Protein AF-A0A9C8ZVW0-F1 (afdb_monomer)

Nearest PDB structures (foldseek):
  2zvm-assembly1_A  TM=6.148E-01  e=1.085E+00  Homo sapiens
  9azz-assembly3_C  TM=5.557E-01  e=1.020E+00  Ehrlichia ruminantium str. Gardel
  6k3a-assembly1_E  TM=6.374E-01  e=2.282E+00  Homo sapiens
  7o1e-assembly1_A  TM=6.239E-01  e=2.427E+00  Thermochaetoides thermophila DSM 1495
  7bup-assembly1_B  TM=4.376E-01  e=1.479E+00  Candida albicans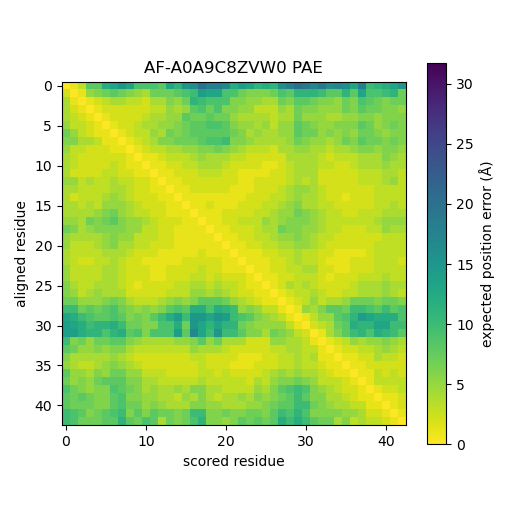 SC5314

Solvent-accessible surface area (backbone atoms only — not comparable to full-atom values): 2710 Å² total; per-residue (Å²): 134,54,72,48,76,57,99,88,41,41,26,47,50,46,78,39,82,91,75,68,27,35,39,34,37,45,56,92,55,103,54,91,49,74,48,73,16,84,42,88,90,64,100

Mean predicted aligned error: 4.47 Å

Foldseek 3Di:
DDWDADPNWIWDWDQDPVVCWIKTWTPDDPDTDIDTGNDPVRD

Sequence (43 aa):
MNMMEVNGYKAKIEYDPELDQFRGEILGLNGSADFYGKSPASL

Radius of gyration: 10.08 Å; Cα contacts (8 Å, |Δi|>4): 75; chains: 1; bounding box: 28×17×22 Å

Structure (mmCIF, N/CA/C/O backbone):
data_AF-A0A9C8ZVW0-F1
#
_entry.id   AF-A0A9C8ZVW0-F1
#
loop_
_atom_site.group_PDB
_atom_site.id
_atom_site.type_symbol
_atom_site.label_atom_id
_atom_site.label_alt_id
_atom_site.label_comp_id
_atom_site.label_asym_id
_atom_site.label_entity_id
_atom_site.label_seq_id
_atom_site.pdbx_PDB_ins_code
_atom_site.Cartn_x
_atom_site.C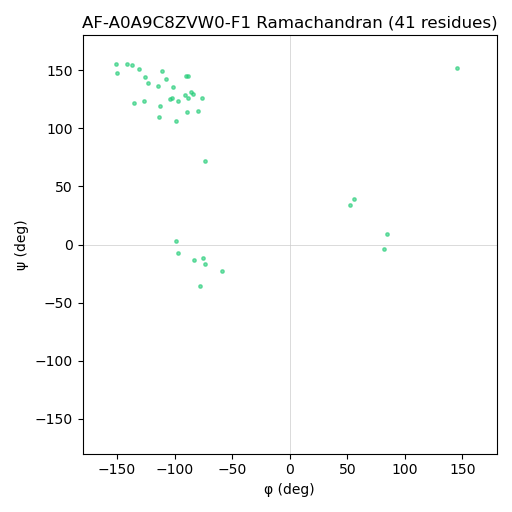artn_y
_atom_site.Cartn_z
_atom_site.occupancy
_atom_site.B_iso_or_equiv
_atom_site.auth_seq_id
_atom_site.auth_comp_id
_atom_site.auth_asym_id
_atom_site.auth_atom_id
_atom_site.pdbx_PDB_model_num
ATOM 1 N N . MET A 1 1 ? -7.725 8.701 -9.094 1.00 56.44 1 MET A N 1
ATOM 2 C CA . MET A 1 1 ? -7.541 8.319 -7.680 1.00 56.44 1 MET A CA 1
ATOM 3 C C . MET A 1 1 ? -8.024 6.887 -7.567 1.00 56.44 1 MET A C 1
ATOM 5 O O . MET A 1 1 ? -9.197 6.657 -7.832 1.00 56.44 1 MET A O 1
ATOM 9 N N . ASN A 1 2 ? -7.125 5.934 -7.321 1.00 77.56 2 ASN A N 1
ATOM 10 C CA . ASN A 1 2 ? -7.490 4.520 -7.234 1.00 77.56 2 ASN A CA 1
ATOM 11 C C . ASN A 1 2 ? -7.860 4.231 -5.778 1.00 77.56 2 ASN A C 1
ATOM 13 O O . ASN A 1 2 ? -7.022 4.379 -4.890 1.00 77.56 2 ASN A O 1
ATOM 17 N N . MET A 1 3 ? -9.129 3.915 -5.532 1.00 79.56 3 MET A N 1
ATOM 18 C CA . MET A 1 3 ? -9.646 3.599 -4.202 1.00 79.56 3 MET A CA 1
ATOM 19 C C . MET A 1 3 ? -10.095 2.147 -4.161 1.00 79.56 3 MET A C 1
ATOM 21 O O . MET A 1 3 ? -10.759 1.676 -5.083 1.00 79.56 3 MET A O 1
ATOM 25 N N . MET A 1 4 ? -9.743 1.473 -3.075 1.00 83.25 4 MET A N 1
ATOM 26 C CA . MET A 1 4 ? -10.221 0.140 -2.740 1.00 83.25 4 MET A CA 1
ATOM 27 C C . MET A 1 4 ? -11.206 0.245 -1.576 1.00 83.25 4 MET A C 1
ATOM 29 O O . MET A 1 4 ? -11.005 1.060 -0.677 1.00 83.25 4 MET A O 1
ATOM 33 N N . GLU A 1 5 ? -12.267 -0.559 -1.582 1.00 83.94 5 GLU A N 1
ATOM 34 C CA . GLU A 1 5 ? -13.205 -0.662 -0.463 1.00 83.94 5 GLU A CA 1
ATOM 35 C C . GLU A 1 5 ? -13.355 -2.127 -0.052 1.00 83.94 5 GLU A C 1
ATOM 37 O O 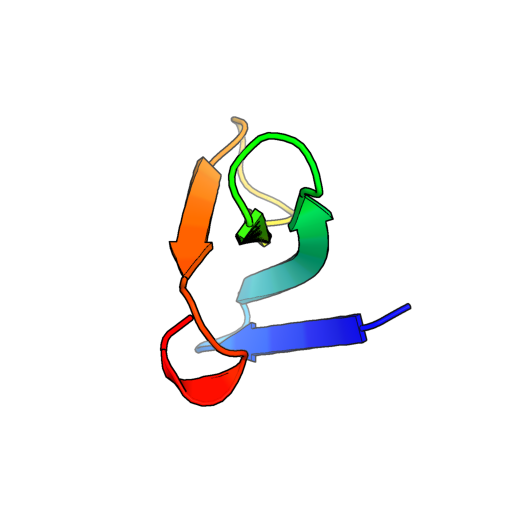. GLU A 1 5 ? -13.698 -2.973 -0.876 1.00 83.94 5 GLU A O 1
ATOM 42 N N . VAL A 1 6 ? -13.089 -2.428 1.220 1.00 79.56 6 VAL A N 1
ATOM 43 C CA . VAL A 1 6 ? -13.211 -3.776 1.791 1.00 79.56 6 VAL A CA 1
ATOM 44 C C . VAL A 1 6 ? -13.914 -3.668 3.136 1.00 79.56 6 VAL A C 1
ATOM 46 O O . VAL A 1 6 ? -13.443 -2.973 4.031 1.00 79.56 6 VAL A O 1
ATOM 49 N N . ASN A 1 7 ? -15.049 -4.353 3.296 1.00 81.44 7 ASN A N 1
ATOM 50 C CA . ASN A 1 7 ? -15.836 -4.355 4.539 1.00 81.44 7 ASN A CA 1
ATOM 51 C C . ASN A 1 7 ? -16.183 -2.943 5.067 1.00 81.44 7 ASN A C 1
ATOM 53 O O . ASN A 1 7 ? -16.224 -2.724 6.275 1.00 81.44 7 ASN A O 1
ATOM 57 N N . GLY A 1 8 ? -16.403 -1.975 4.169 1.00 83.38 8 GLY A N 1
ATOM 58 C CA . GLY A 1 8 ? -16.699 -0.578 4.516 1.00 83.38 8 GLY A CA 1
ATOM 59 C C . GLY A 1 8 ? -15.472 0.280 4.853 1.00 83.38 8 GLY A C 1
ATOM 60 O O . GLY A 1 8 ? -15.609 1.489 5.042 1.00 83.38 8 GLY A O 1
ATOM 61 N N . TYR A 1 9 ? -14.274 -0.307 4.879 1.00 83.00 9 TYR A N 1
ATOM 62 C CA . TYR A 1 9 ? -13.018 0.429 4.974 1.00 83.00 9 TYR A CA 1
ATOM 63 C C . TYR A 1 9 ? -12.562 0.844 3.587 1.00 83.00 9 TYR A C 1
ATOM 65 O O . TYR A 1 9 ? -12.514 0.026 2.669 1.00 83.00 9 TYR A O 1
ATOM 73 N N . LYS A 1 10 ? -12.199 2.117 3.441 1.00 88.88 10 LYS A N 1
ATOM 74 C CA . LYS A 1 10 ? -11.671 2.663 2.192 1.00 88.88 10 LYS A CA 1
ATOM 75 C C . LYS A 1 10 ? -10.167 2.781 2.296 1.00 88.88 10 LYS A C 1
ATOM 77 O O . LYS A 1 10 ? -9.675 3.285 3.299 1.00 88.88 10 LYS A O 1
ATOM 82 N N . ALA A 1 11 ? -9.458 2.373 1.257 1.00 90.56 11 ALA A N 1
ATOM 83 C CA . ALA A 1 11 ? -8.026 2.560 1.147 1.00 90.56 11 ALA A CA 1
ATOM 84 C C . ALA A 1 11 ? -7.674 3.330 -0.125 1.00 90.56 11 ALA A C 1
ATOM 86 O O . ALA A 1 11 ? -8.253 3.105 -1.192 1.00 90.56 11 ALA A O 1
ATOM 87 N N . LYS A 1 12 ? -6.717 4.248 -0.011 1.00 89.75 12 LYS A N 1
ATOM 88 C CA . LYS A 1 12 ? -6.112 4.940 -1.148 1.00 89.75 12 LYS A CA 1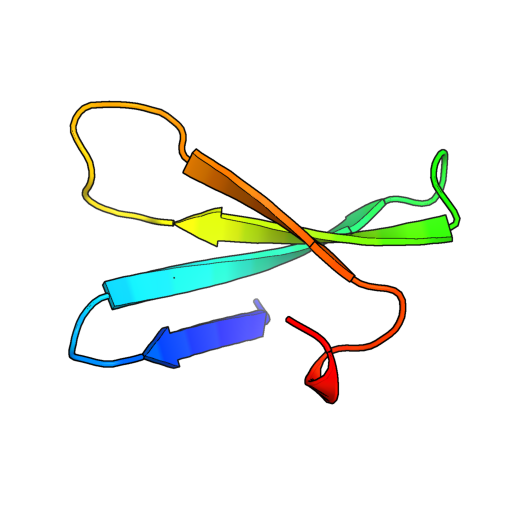
ATOM 89 C C . LYS A 1 12 ? -4.934 4.107 -1.644 1.00 89.75 12 LYS A C 1
ATOM 91 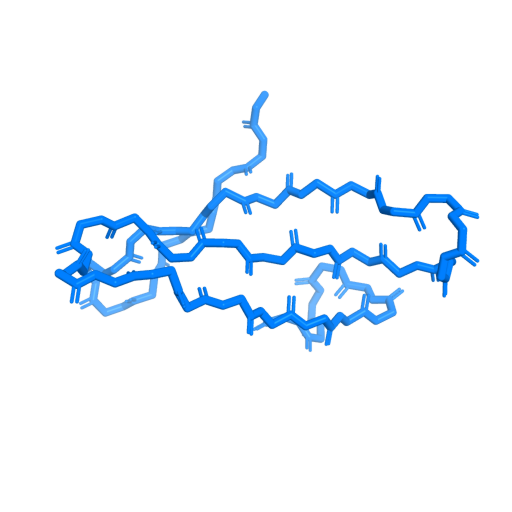O O . LYS A 1 12 ? -4.063 3.778 -0.849 1.00 89.75 12 LYS A O 1
ATOM 96 N N . ILE A 1 13 ? -4.910 3.780 -2.934 1.00 90.62 13 ILE A N 1
ATOM 97 C CA . ILE A 1 13 ? -3.812 3.024 -3.546 1.00 90.62 13 ILE A CA 1
ATOM 98 C C . ILE A 1 13 ? -2.926 3.968 -4.361 1.00 90.62 13 ILE A C 1
ATOM 100 O O . ILE A 1 13 ? -3.409 4.657 -5.267 1.00 90.62 13 ILE A O 1
ATOM 104 N N . GLU A 1 14 ? -1.629 3.965 -4.070 1.00 91.44 14 GLU A N 1
ATOM 105 C CA . GLU A 1 14 ? -0.596 4.716 -4.787 1.00 91.44 14 GLU A CA 1
ATOM 106 C C . GLU A 1 14 ? 0.581 3.806 -5.127 1.00 91.44 14 GLU A C 1
ATOM 108 O O . GLU A 1 14 ? 0.828 2.816 -4.451 1.00 91.44 14 GLU A O 1
ATOM 113 N N . TYR A 1 15 ? 1.287 4.108 -6.212 1.00 91.81 15 TYR A N 1
ATOM 114 C CA . TYR A 1 15 ? 2.495 3.374 -6.571 1.00 91.81 15 TYR A CA 1
ATOM 115 C C . TYR A 1 15 ? 3.713 4.046 -5.940 1.00 91.81 15 TYR A C 1
ATOM 117 O O . TYR A 1 15 ? 3.896 5.252 -6.107 1.00 91.81 15 TYR A O 1
ATOM 125 N N . ASP A 1 16 ? 4.529 3.261 -5.247 1.00 93.00 16 ASP A N 1
ATOM 126 C CA . ASP A 1 16 ? 5.805 3.657 -4.671 1.00 93.00 16 ASP A CA 1
ATOM 127 C C . ASP A 1 16 ? 6.946 3.210 -5.610 1.00 93.00 16 ASP A C 1
ATOM 129 O O . ASP A 1 16 ? 7.243 2.012 -5.703 1.00 93.00 16 ASP A O 1
ATOM 133 N N . PRO A 1 17 ? 7.582 4.149 -6.335 1.00 92.75 17 PRO A N 1
ATOM 134 C CA . PRO A 1 17 ? 8.668 3.830 -7.253 1.00 92.75 17 PRO A CA 1
ATOM 135 C C . PRO A 1 17 ? 9.986 3.478 -6.553 1.00 92.75 17 PRO A C 1
ATOM 137 O O . PRO A 1 17 ? 10.859 2.911 -7.204 1.00 92.75 17 PRO A O 1
ATOM 140 N N . GLU A 1 18 ? 10.162 3.802 -5.269 1.00 94.00 18 GLU A N 1
ATOM 141 C CA . GLU A 1 18 ? 11.373 3.450 -4.517 1.00 94.00 18 GLU A CA 1
ATOM 142 C C . GLU A 1 18 ? 11.346 1.976 -4.099 1.00 94.00 18 GLU A C 1
ATOM 144 O O . GLU A 1 18 ? 12.378 1.302 -4.103 1.00 94.00 18 GLU A O 1
ATOM 149 N N . LEU A 1 19 ? 10.152 1.469 -3.779 1.00 91.31 19 LEU A N 1
ATOM 150 C CA . LEU A 1 19 ? 9.932 0.082 -3.362 1.00 91.31 19 LEU A CA 1
ATOM 151 C C . LEU A 1 19 ? 9.464 -0.845 -4.493 1.00 91.31 19 LEU A C 1
ATOM 153 O O . LEU A 1 19 ? 9.399 -2.057 -4.277 1.00 91.31 19 LEU A O 1
ATOM 157 N N . ASP A 1 20 ? 9.153 -0.304 -5.677 1.00 92.69 20 ASP A N 1
ATOM 158 C CA . ASP A 1 20 ? 8.575 -1.038 -6.818 1.00 92.69 20 ASP A CA 1
ATOM 159 C C . ASP A 1 20 ? 7.267 -1.764 -6.428 1.00 92.69 20 ASP A C 1
ATOM 161 O O . ASP A 1 20 ? 7.012 -2.920 -6.776 1.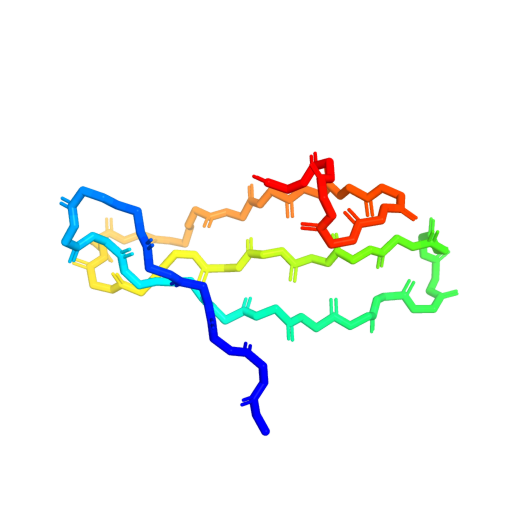00 92.69 20 ASP A O 1
ATOM 165 N N . GLN A 1 21 ? 6.449 -1.101 -5.603 1.00 93.25 21 GLN A N 1
ATOM 166 C CA . GLN A 1 21 ? 5.257 -1.679 -4.977 1.00 93.25 21 GLN A CA 1
ATOM 167 C C . GLN A 1 21 ? 4.107 -0.679 -4.920 1.00 93.25 21 GLN A C 1
ATOM 169 O O . GLN A 1 21 ? 4.296 0.529 -4.890 1.00 93.25 21 GLN A O 1
ATOM 174 N N . PHE A 1 22 ? 2.881 -1.184 -4.861 1.00 92.88 22 PHE A N 1
ATOM 175 C CA . PHE A 1 22 ? 1.714 -0.378 -4.538 1.00 92.88 22 PHE A CA 1
ATOM 176 C C . PHE A 1 22 ? 1.582 -0.258 -3.020 1.00 92.88 22 PHE A C 1
ATOM 178 O O . PHE A 1 22 ? 1.598 -1.272 -2.328 1.00 92.88 22 PHE A O 1
ATOM 185 N N . ARG A 1 23 ? 1.419 0.966 -2.521 1.00 92.19 23 ARG A N 1
ATOM 186 C CA . ARG A 1 23 ? 1.073 1.303 -1.139 1.00 92.19 23 ARG A CA 1
ATOM 187 C C . ARG A 1 23 ? -0.432 1.538 -1.044 1.00 92.19 23 ARG A C 1
ATOM 189 O O . ARG A 1 23 ? -0.978 2.378 -1.760 1.00 92.19 23 ARG A O 1
ATOM 196 N N . GLY A 1 24 ? -1.098 0.802 -0.167 1.00 91.31 24 GLY A N 1
ATOM 197 C CA . GLY A 1 24 ? -2.477 1.036 0.240 1.00 91.31 24 GLY A CA 1
ATOM 198 C C . GLY A 1 24 ? -2.520 1.711 1.606 1.00 91.31 24 GLY A C 1
ATOM 199 O O . GLY A 1 24 ? -1.942 1.191 2.551 1.00 91.31 24 GLY A O 1
ATOM 200 N N . GLU A 1 25 ? -3.202 2.847 1.719 1.00 91.25 25 GLU A N 1
ATOM 201 C CA . GLU A 1 25 ? -3.386 3.590 2.974 1.00 91.25 25 GLU A CA 1
ATOM 202 C C . GLU A 1 25 ? -4.860 3.542 3.388 1.00 91.25 25 GLU A C 1
ATOM 204 O O . GLU A 1 25 ? -5.721 4.022 2.645 1.00 91.25 25 GLU A O 1
ATOM 209 N N . ILE A 1 26 ? -5.169 2.971 4.558 1.00 89.81 26 ILE A N 1
ATOM 210 C CA . ILE A 1 26 ? -6.546 2.881 5.065 1.00 89.81 26 ILE A CA 1
ATOM 211 C C . ILE A 1 26 ? -6.996 4.241 5.609 1.00 89.81 26 ILE A C 1
ATOM 213 O O . ILE A 1 26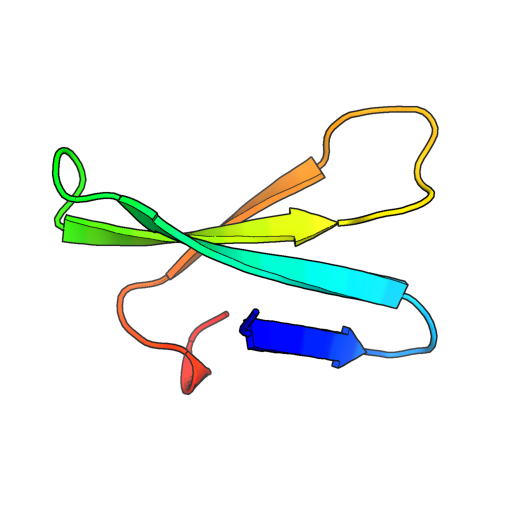 ? -6.382 4.819 6.503 1.00 89.81 26 ILE A O 1
ATOM 217 N N . LEU A 1 27 ? -8.132 4.718 5.112 1.00 88.12 27 LEU A N 1
ATOM 218 C CA . LEU A 1 27 ? -8.757 5.971 5.510 1.00 88.12 27 LEU A CA 1
ATOM 219 C C . LEU A 1 27 ? -9.726 5.755 6.680 1.00 88.12 27 LEU A C 1
ATOM 221 O O . LEU A 1 27 ? -10.441 4.755 6.744 1.00 88.12 27 LEU A O 1
ATOM 225 N N . GLY A 1 28 ? -9.812 6.742 7.576 1.00 81.50 28 GLY A N 1
ATOM 226 C CA . GLY A 1 28 ? -10.807 6.763 8.657 1.00 81.50 28 GLY A CA 1
ATOM 227 C C . GLY A 1 28 ? -10.425 5.984 9.920 1.00 81.50 28 GLY A C 1
ATOM 228 O O . GLY A 1 28 ? -11.257 5.843 10.814 1.00 81.50 28 GLY A O 1
ATOM 229 N N . LEU A 1 29 ? -9.183 5.509 10.027 1.00 80.12 29 LEU A N 1
ATOM 230 C CA . LEU A 1 29 ? -8.628 4.996 11.278 1.00 80.12 29 LEU A CA 1
ATOM 231 C C . LEU A 1 29 ? -7.983 6.140 12.079 1.00 80.12 29 LEU A C 1
ATOM 233 O O . LEU A 1 29 ? -7.394 7.057 11.510 1.00 80.12 29 LEU A O 1
ATOM 237 N N . ASN A 1 30 ? -8.076 6.087 13.413 1.00 75.75 30 ASN A N 1
ATOM 238 C CA . ASN A 1 30 ? -7.284 6.944 14.305 1.00 75.75 30 ASN A CA 1
ATOM 239 C C . ASN A 1 30 ? -5.825 6.447 14.306 1.00 75.75 30 ASN A C 1
ATOM 241 O O . ASN A 1 30 ? -5.377 5.804 15.252 1.00 75.75 30 ASN A O 1
ATOM 245 N N . GLY A 1 31 ? -5.124 6.679 13.197 1.00 71.19 31 GLY A N 1
ATOM 246 C CA . GLY A 1 31 ? -3.768 6.206 12.925 1.00 71.19 31 GLY A CA 1
ATOM 247 C C . GLY A 1 31 ? -3.574 5.879 11.444 1.00 71.19 31 GLY A C 1
ATOM 248 O O . GLY A 1 31 ? -4.526 5.528 10.751 1.00 71.19 31 GLY A O 1
ATOM 249 N N . SER A 1 32 ? -2.340 5.997 10.957 1.00 72.50 32 SER A N 1
ATOM 250 C CA . SER A 1 32 ? -1.963 5.573 9.607 1.00 72.50 32 SER A CA 1
ATOM 251 C C . SER A 1 32 ? -1.758 4.058 9.593 1.00 72.50 32 SER A C 1
ATOM 253 O O . SER A 1 32 ? -0.853 3.556 10.263 1.00 72.50 32 SER A O 1
ATOM 255 N N . ALA A 1 33 ? -2.596 3.332 8.855 1.00 85.12 33 ALA A N 1
ATOM 256 C CA . ALA A 1 33 ? -2.393 1.915 8.584 1.00 85.12 33 ALA A CA 1
ATOM 257 C C . ALA A 1 33 ? -2.118 1.738 7.090 1.00 85.12 33 ALA A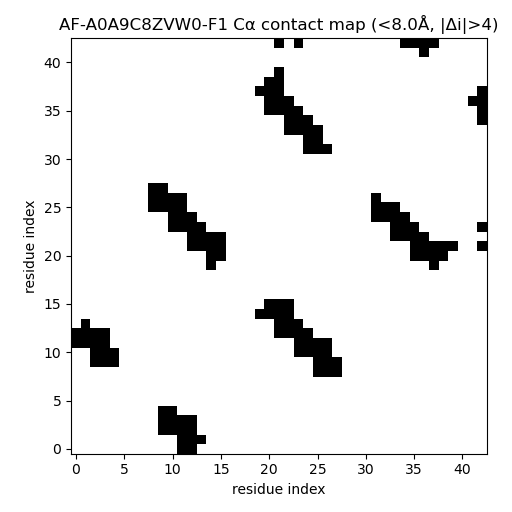 C 1
ATOM 259 O O . ALA A 1 33 ? -3.021 1.912 6.268 1.00 85.12 33 ALA A O 1
ATOM 260 N N . ASP A 1 34 ? -0.873 1.386 6.777 1.00 89.62 34 ASP A N 1
ATOM 261 C CA . ASP A 1 34 ? -0.413 1.164 5.412 1.00 89.62 34 ASP A CA 1
ATOM 262 C C . ASP A 1 34 ? -0.110 -0.313 5.164 1.00 89.62 34 ASP A C 1
ATOM 264 O O . ASP A 1 34 ? 0.341 -1.035 6.057 1.00 89.62 34 ASP A O 1
ATOM 268 N N . PHE A 1 35 ? -0.310 -0.746 3.927 1.00 89.88 35 PHE A N 1
ATOM 269 C CA . PHE A 1 35 ? 0.047 -2.071 3.434 1.00 89.88 35 PHE A CA 1
ATOM 270 C C . PHE A 1 35 ? 0.674 -1.956 2.044 1.00 89.88 35 PHE A C 1
ATOM 272 O O . PHE A 1 35 ? 0.427 -0.992 1.322 1.00 89.88 35 PHE A O 1
ATOM 279 N N . TYR A 1 36 ? 1.509 -2.928 1.676 1.00 92.38 36 TYR A N 1
ATOM 280 C CA . TYR A 1 36 ? 2.232 -2.925 0.405 1.00 92.38 36 TYR A CA 1
ATOM 281 C C . TYR A 1 36 ? 1.989 -4.215 -0.370 1.00 92.38 36 TYR A C 1
ATOM 283 O O . TYR A 1 36 ? 1.914 -5.298 0.210 1.00 92.38 36 TYR A O 1
ATOM 291 N N . GLY A 1 37 ? 1.911 -4.103 -1.693 1.00 91.56 37 GLY A N 1
ATOM 292 C CA . GLY A 1 37 ? 1.673 -5.230 -2.585 1.00 91.56 37 GLY A CA 1
ATOM 293 C C . GLY A 1 37 ? 2.316 -5.022 -3.948 1.00 91.56 37 GLY A C 1
ATOM 294 O O . GLY A 1 37 ? 2.396 -3.911 -4.460 1.00 91.56 37 GLY A O 1
ATOM 295 N N . LYS A 1 38 ? 2.763 -6.110 -4.581 1.00 89.38 38 LYS A N 1
ATOM 296 C CA . LYS A 1 38 ? 3.368 -6.061 -5.927 1.00 89.38 38 LYS A CA 1
ATOM 297 C C . LYS A 1 38 ? 2.347 -5.875 -7.052 1.00 89.38 38 LYS A C 1
ATOM 299 O O . LYS A 1 38 ? 2.716 -5.644 -8.197 1.00 89.38 38 LYS A O 1
ATOM 304 N N . SER A 1 39 ? 1.059 -6.015 -6.750 1.00 84.50 39 SER A N 1
ATOM 305 C CA . SER A 1 39 ? -0.024 -5.794 -7.702 1.00 84.50 39 SER A CA 1
ATOM 306 C C . SER A 1 39 ? -1.285 -5.337 -6.966 1.00 84.50 39 SER A C 1
ATOM 308 O O . SER A 1 39 ? -1.445 -5.703 -5.800 1.00 84.50 39 SER A O 1
ATOM 310 N N . PRO A 1 40 ? -2.214 -4.621 -7.625 1.00 76.25 40 PRO A N 1
ATOM 311 C CA . PRO A 1 40 ? -3.481 -4.222 -7.009 1.00 76.25 40 PRO A CA 1
ATOM 312 C C . PRO A 1 40 ? -4.338 -5.396 -6.520 1.00 76.25 40 PRO A C 1
ATOM 314 O O . PRO A 1 40 ? -5.171 -5.209 -5.650 1.00 76.25 40 PRO A O 1
ATOM 317 N N . ALA A 1 41 ? -4.146 -6.599 -7.073 1.00 81.62 41 ALA A N 1
ATOM 318 C CA . ALA A 1 41 ? -4.854 -7.806 -6.647 1.00 81.62 41 ALA A CA 1
ATOM 319 C C . ALA A 1 41 ? -4.217 -8.487 -5.421 1.00 81.62 41 ALA A C 1
ATOM 321 O O . ALA A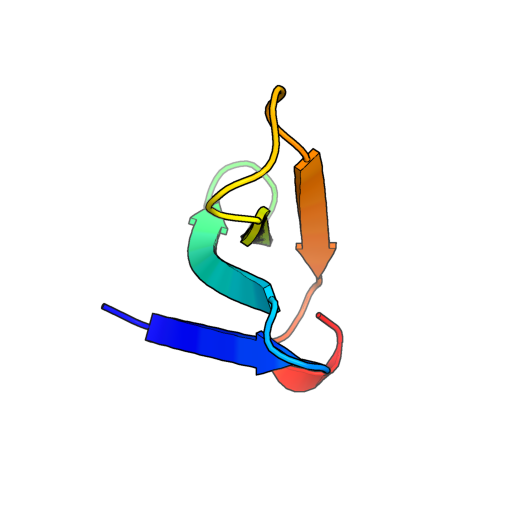 1 41 ? -4.805 -9.400 -4.853 1.00 81.62 41 ALA A O 1
ATOM 322 N N . SER A 1 42 ? -2.989 -8.100 -5.061 1.00 78.06 42 SER A N 1
ATOM 323 C CA . SER A 1 42 ? -2.251 -8.616 -3.898 1.00 78.06 42 SER A CA 1
ATOM 324 C C . SER A 1 42 ? -2.336 -7.690 -2.679 1.00 78.06 42 SER A C 1
ATOM 326 O O . SER A 1 42 ? -1.665 -7.954 -1.684 1.00 78.06 42 SER A O 1
ATOM 328 N N . LEU A 1 43 ? -3.095 -6.601 -2.808 1.00 77.38 43 LEU A N 1
ATOM 329 C CA . LEU A 1 43 ? -3.440 -5.614 -1.787 1.00 77.38 43 LEU A CA 1
ATOM 330 C C . LEU A 1 43 ? -4.754 -6.019 -1.113 1.00 77.38 43 LEU A C 1
ATOM 332 O O . LEU A 1 43 ? -4.847 -5.835 0.118 1.00 77.38 43 LEU A O 1
#

pLDDT: mean 85.36, std 7.71, range [56.44, 94.0]

Secondary structure (DSSP, 8-state):
-EEEEETTEEEEEEEETTTTEEEEEEESSSS-EEEEESSGGG-